Protein AF-A0A954G8A8-F1 (afdb_monomer)

Structure (mmCIF, N/CA/C/O backbone):
data_AF-A0A954G8A8-F1
#
_entry.id   AF-A0A954G8A8-F1
#
loop_
_atom_site.group_PDB
_atom_site.id
_atom_site.type_symbol
_atom_site.label_atom_id
_atom_site.label_alt_id
_atom_site.label_comp_id
_atom_site.label_asym_id
_atom_site.label_entity_id
_atom_site.label_seq_id
_atom_site.pdbx_PDB_ins_code
_atom_site.Cartn_x
_atom_site.Cartn_y
_atom_site.Cartn_z
_atom_site.occupancy
_atom_site.B_iso_or_equiv
_atom_site.auth_seq_id
_atom_site.auth_comp_id
_atom_site.auth_asym_id
_atom_site.auth_atom_id
_atom_site.pdbx_PDB_model_num
ATOM 1 N N . MET A 1 1 ? -16.088 18.527 -42.461 1.00 54.09 1 MET A N 1
ATOM 2 C CA . MET A 1 1 ? -15.229 19.103 -41.410 1.00 54.09 1 MET A CA 1
ATOM 3 C C . MET A 1 1 ? -15.936 18.955 -40.077 1.00 54.09 1 MET A C 1
ATOM 5 O O . MET A 1 1 ? -16.978 19.570 -39.915 1.00 54.09 1 MET A O 1
ATOM 9 N N . ASN A 1 2 ? -15.429 18.078 -39.212 1.00 43.38 2 ASN A N 1
ATOM 10 C CA . ASN A 1 2 ? -15.419 18.222 -37.752 1.00 43.38 2 ASN A CA 1
ATOM 11 C C . ASN A 1 2 ? -14.655 17.020 -37.184 1.00 43.38 2 ASN A C 1
ATOM 13 O O . ASN A 1 2 ? -15.212 15.938 -37.025 1.00 43.38 2 ASN A O 1
ATOM 17 N N . GLN A 1 3 ? -13.360 17.225 -36.957 1.00 58.84 3 GLN A N 1
ATOM 18 C CA . GLN A 1 3 ? -12.571 16.451 -36.006 1.00 58.84 3 GLN A CA 1
ATOM 19 C C . GLN A 1 3 ? -12.700 17.165 -34.655 1.00 58.84 3 GLN A C 1
ATOM 21 O O . GLN A 1 3 ? -12.475 18.377 -34.620 1.00 58.84 3 GLN A O 1
ATOM 26 N N . PRO A 1 4 ? -13.044 16.477 -33.560 1.00 53.41 4 PRO A N 1
ATOM 27 C CA . PRO A 1 4 ? -12.615 16.886 -32.241 1.00 53.41 4 PRO A CA 1
ATOM 28 C C . PRO A 1 4 ? -11.373 16.069 -31.861 1.00 53.41 4 PRO A C 1
ATOM 30 O O . PRO A 1 4 ? -11.435 14.851 -31.729 1.00 53.41 4 PRO A O 1
ATOM 33 N N . ASP A 1 5 ? -10.262 16.793 -31.758 1.00 47.59 5 ASP A N 1
ATOM 34 C CA . ASP A 1 5 ? -9.154 16.592 -30.823 1.00 47.59 5 ASP A CA 1
ATOM 35 C C . ASP A 1 5 ? -8.525 15.192 -30.692 1.00 47.59 5 ASP A C 1
ATOM 37 O O . ASP A 1 5 ? -8.858 14.371 -29.838 1.00 47.59 5 ASP A O 1
ATOM 41 N N . GLU A 1 6 ? -7.483 14.993 -31.498 1.00 55.50 6 GLU A N 1
ATOM 42 C CA . GLU A 1 6 ? -6.302 14.214 -31.134 1.00 55.50 6 GLU A CA 1
ATOM 43 C C . GLU A 1 6 ? -5.657 14.819 -29.870 1.00 55.50 6 GLU A C 1
ATOM 45 O O . GLU A 1 6 ? -4.907 15.787 -29.953 1.00 55.50 6 GLU A O 1
ATOM 50 N N . SER A 1 7 ? -5.956 14.266 -28.690 1.00 46.12 7 SER A N 1
ATOM 51 C CA . SER A 1 7 ? -5.163 14.418 -27.452 1.00 46.12 7 SER A CA 1
ATOM 52 C C . SER A 1 7 ? -5.525 13.321 -26.443 1.00 46.12 7 SER A C 1
ATOM 54 O O . SER A 1 7 ? -5.928 13.564 -25.309 1.00 46.12 7 SER A O 1
ATOM 56 N N . THR A 1 8 ? -5.414 12.061 -26.856 1.00 47.38 8 THR A N 1
ATOM 57 C CA . THR A 1 8 ? -5.333 10.927 -25.914 1.00 47.38 8 THR A CA 1
ATOM 58 C C . THR A 1 8 ? -4.311 9.907 -26.413 1.00 47.38 8 THR A C 1
ATOM 60 O O . THR A 1 8 ? -4.508 8.700 -26.395 1.00 47.38 8 THR A O 1
ATOM 63 N N . GLU A 1 9 ? -3.189 10.419 -26.904 1.00 49.44 9 GLU A N 1
ATOM 64 C CA . GLU A 1 9 ? -1.935 9.683 -27.003 1.00 49.44 9 GLU A CA 1
ATOM 65 C C . GLU A 1 9 ? -1.275 9.892 -25.628 1.00 49.44 9 GLU A C 1
ATOM 67 O O . GLU A 1 9 ? -0.895 11.006 -25.289 1.00 49.44 9 GLU A O 1
ATOM 72 N N . LYS A 1 10 ? -1.233 8.946 -24.688 1.00 44.00 10 LYS A N 1
ATOM 73 C CA . LYS A 1 10 ? -0.727 7.577 -24.767 1.00 44.00 10 LYS A CA 1
ATOM 74 C C . LYS A 1 10 ? -1.475 6.743 -23.727 1.00 44.00 10 LYS A C 1
ATOM 76 O O . LYS A 1 10 ? -1.244 6.898 -22.530 1.00 44.00 10 LYS A O 1
ATOM 81 N N . ILE A 1 11 ? -2.354 5.855 -24.172 1.00 49.38 11 ILE A N 1
ATOM 82 C CA . ILE A 1 11 ? -2.867 4.782 -23.321 1.00 49.38 11 ILE A CA 1
ATOM 83 C C . ILE A 1 11 ? -1.692 3.813 -23.186 1.00 49.38 11 ILE A C 1
ATOM 85 O O . ILE A 1 11 ? -1.418 3.019 -24.084 1.00 49.38 11 ILE A O 1
ATOM 89 N N . ALA A 1 12 ? -0.884 4.007 -22.146 1.00 51.75 12 ALA A N 1
ATOM 90 C CA . ALA A 1 12 ? 0.194 3.100 -21.805 1.00 51.75 12 ALA A CA 1
ATOM 91 C C . ALA A 1 12 ? -0.445 1.754 -21.450 1.00 51.75 12 ALA A C 1
ATOM 93 O O . ALA A 1 12 ? -1.028 1.615 -20.385 1.00 51.75 12 ALA A O 1
ATOM 94 N N . VAL A 1 13 ? -0.415 0.848 -22.426 1.00 46.97 13 VAL A N 1
ATOM 95 C CA . VAL A 1 13 ? -0.327 -0.611 -22.307 1.00 46.97 13 VAL A CA 1
ATOM 96 C C . VAL A 1 13 ? -0.961 -1.181 -21.032 1.00 46.97 13 VAL A C 1
ATOM 98 O O . VAL A 1 13 ? -0.351 -1.190 -19.971 1.00 46.97 13 VAL A O 1
ATOM 101 N N . GLU A 1 14 ? -2.202 -1.636 -21.185 1.00 43.12 14 GLU A N 1
ATOM 102 C CA . GLU A 1 14 ? -2.818 -2.777 -20.498 1.00 43.12 14 GLU A CA 1
ATOM 103 C C . GLU A 1 14 ? -1.996 -3.376 -19.330 1.00 43.12 14 GLU A C 1
ATOM 105 O O . GLU A 1 14 ? -1.217 -4.303 -19.525 1.00 43.12 14 GLU A O 1
ATOM 110 N N . GLN A 1 15 ? -2.209 -2.886 -18.104 1.00 51.47 15 GLN A N 1
ATOM 111 C CA . GLN A 1 15 ? -1.957 -3.659 -16.876 1.00 51.47 15 GLN A CA 1
ATOM 112 C C . GLN A 1 15 ? -3.222 -3.777 -16.006 1.00 51.47 15 GLN A C 1
ATOM 114 O O . GLN A 1 15 ? -3.181 -3.462 -14.817 1.00 51.47 15 GLN A O 1
ATOM 119 N N . PRO A 1 16 ? -4.374 -4.208 -16.560 1.00 52.41 16 PRO A N 1
ATOM 120 C CA . PRO A 1 16 ? -5.537 -4.503 -15.727 1.00 52.41 16 PRO A CA 1
ATOM 121 C C . PRO A 1 16 ? -5.247 -5.615 -14.695 1.00 52.41 16 PRO A C 1
ATOM 123 O O . PRO A 1 16 ? -5.896 -5.645 -13.658 1.00 52.41 16 PRO A O 1
ATOM 126 N N . ASP A 1 17 ? -4.251 -6.480 -14.928 1.00 67.44 17 ASP A N 1
ATOM 127 C CA . ASP A 1 17 ? -3.956 -7.636 -14.072 1.00 67.44 17 ASP A CA 1
ATOM 128 C C . ASP A 1 17 ? -3.266 -7.307 -12.745 1.00 67.44 17 ASP A C 1
ATOM 130 O O . ASP A 1 17 ? -3.526 -7.982 -11.753 1.00 67.44 17 ASP A O 1
ATOM 134 N N . ALA A 1 18 ? -2.366 -6.317 -12.703 1.00 76.31 18 ALA A N 1
ATOM 135 C CA . ALA A 1 18 ? -1.590 -6.047 -11.488 1.00 76.31 18 ALA A CA 1
ATOM 136 C C . ALA A 1 18 ? -2.473 -5.431 -10.395 1.00 76.31 18 ALA A C 1
ATOM 138 O O . ALA A 1 18 ? -2.390 -5.794 -9.227 1.00 76.31 18 ALA A O 1
ATOM 139 N N . TRP A 1 19 ? -3.364 -4.532 -10.805 1.00 79.25 19 TRP A N 1
ATOM 140 C CA . TRP A 1 19 ? -4.349 -3.926 -9.923 1.00 79.25 19 TRP A CA 1
ATOM 141 C C . TRP A 1 19 ? -5.386 -4.941 -9.423 1.00 79.25 19 TRP A C 1
ATOM 143 O O . TRP A 1 19 ? -5.597 -5.042 -8.219 1.00 79.25 19 TRP A O 1
ATOM 153 N N . ASP A 1 20 ? -5.978 -5.730 -10.328 1.00 81.44 20 ASP A N 1
ATOM 154 C CA . ASP A 1 20 ? -6.959 -6.761 -9.957 1.00 81.44 20 ASP A CA 1
ATOM 155 C C . ASP A 1 20 ? -6.329 -7.809 -9.022 1.00 81.44 20 ASP A C 1
ATOM 157 O O . ASP A 1 20 ? -6.933 -8.203 -8.026 1.00 81.44 20 ASP A O 1
ATOM 161 N N . GLN A 1 21 ? -5.062 -8.181 -9.261 1.00 83.88 21 GLN A N 1
ATOM 162 C CA . GLN A 1 21 ? -4.303 -9.017 -8.329 1.00 83.88 21 GLN A CA 1
ATOM 163 C C . GLN A 1 21 ? -4.132 -8.366 -6.964 1.00 83.88 21 GLN A C 1
ATOM 165 O O . GLN A 1 21 ? -4.298 -9.053 -5.962 1.00 83.88 21 GLN A O 1
ATOM 170 N N . LEU A 1 22 ? -3.801 -7.078 -6.896 1.00 83.94 22 LEU A N 1
ATOM 171 C CA . LEU A 1 22 ? -3.616 -6.402 -5.618 1.00 83.94 22 LEU A CA 1
ATOM 172 C C . LEU A 1 22 ? -4.914 -6.336 -4.809 1.00 83.94 22 LEU A C 1
ATOM 174 O O . LEU A 1 22 ? -4.895 -6.678 -3.629 1.00 83.94 22 LEU A O 1
ATOM 178 N N . GLU A 1 23 ? -6.038 -5.983 -5.442 1.00 83.88 23 GLU A N 1
ATOM 179 C CA . GLU A 1 23 ? -7.361 -6.043 -4.803 1.00 83.88 23 GLU A CA 1
ATOM 180 C C . GLU A 1 23 ? -7.654 -7.457 -4.284 1.00 83.88 23 GLU A C 1
ATOM 182 O O . GLU A 1 23 ? -8.100 -7.625 -3.149 1.00 83.88 23 GLU A O 1
ATOM 187 N N . GLN A 1 24 ? -7.356 -8.495 -5.073 1.00 87.12 24 GLN A N 1
ATOM 188 C CA . GL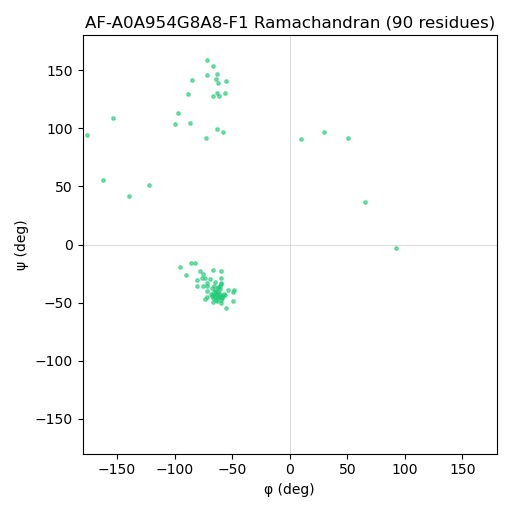N A 1 24 ? -7.538 -9.883 -4.644 1.00 87.12 24 GLN A CA 1
ATOM 189 C C . GLN A 1 24 ? -6.631 -10.274 -3.478 1.00 87.12 24 GLN A C 1
ATOM 191 O O . GLN A 1 24 ? -7.080 -10.989 -2.586 1.00 87.12 24 GLN A O 1
ATOM 196 N N . ILE A 1 25 ? -5.379 -9.822 -3.469 1.00 88.94 25 ILE A N 1
ATOM 197 C CA . ILE A 1 25 ? -4.414 -10.085 -2.398 1.00 88.94 25 ILE A CA 1
ATOM 198 C C . ILE A 1 25 ? -4.883 -9.445 -1.094 1.00 88.94 25 ILE A C 1
ATOM 200 O O . ILE A 1 25 ? -4.902 -10.111 -0.058 1.00 88.94 25 ILE A O 1
ATOM 204 N N . VAL A 1 26 ? -5.295 -8.178 -1.159 1.00 87.62 26 VAL A N 1
ATOM 205 C CA . VAL A 1 26 ? -5.822 -7.433 -0.013 1.00 87.62 26 VAL A CA 1
ATOM 206 C C . VAL A 1 26 ? -7.107 -8.086 0.494 1.00 87.62 26 VAL A C 1
ATOM 208 O O . VAL A 1 26 ? -7.203 -8.411 1.674 1.00 87.62 26 VAL A O 1
ATOM 211 N N . ALA A 1 27 ? -8.051 -8.396 -0.399 1.00 87.25 27 ALA A N 1
ATOM 212 C CA . ALA A 1 27 ? -9.310 -9.047 -0.039 1.00 87.25 27 ALA A CA 1
ATOM 213 C C . ALA A 1 27 ? -9.127 -10.474 0.510 1.00 87.25 27 ALA A C 1
ATOM 215 O O . ALA A 1 27 ? -9.917 -10.922 1.344 1.00 87.25 27 ALA A O 1
ATOM 216 N N . ALA A 1 28 ? -8.116 -11.206 0.038 1.00 89.38 28 ALA A N 1
ATOM 217 C CA . ALA A 1 28 ? -7.770 -12.531 0.546 1.00 89.38 28 ALA A CA 1
ATOM 218 C C . ALA A 1 28 ? -6.996 -12.472 1.871 1.00 89.38 28 ALA A C 1
ATOM 220 O O . ALA A 1 28 ? -7.007 -13.456 2.614 1.00 89.38 28 ALA A O 1
ATOM 221 N N . GLY A 1 29 ? -6.337 -11.347 2.165 1.00 87.38 29 GLY A N 1
ATOM 222 C CA . GLY A 1 29 ? -5.474 -11.193 3.329 1.00 87.38 29 GLY A CA 1
ATOM 223 C C . GLY A 1 29 ? -4.244 -12.100 3.272 1.00 87.38 29 GLY A C 1
ATOM 224 O O . GLY A 1 29 ? -3.862 -12.662 4.298 1.00 87.38 29 GLY A O 1
ATOM 225 N N . ASP A 1 30 ? -3.668 -12.308 2.082 1.00 88.31 30 ASP A N 1
ATOM 226 C CA . ASP A 1 30 ? -2.571 -13.261 1.879 1.00 88.31 30 ASP A CA 1
ATOM 227 C C . ASP A 1 30 ? -1.199 -12.549 1.848 1.00 88.31 30 ASP A C 1
ATOM 229 O O . ASP A 1 30 ? -0.848 -11.915 0.846 1.00 88.31 30 ASP A O 1
ATOM 233 N N . PRO A 1 31 ? -0.405 -12.628 2.935 1.00 87.75 31 PRO A N 1
ATOM 234 C CA . PRO A 1 31 ? 0.870 -11.916 3.033 1.00 87.75 31 PRO A CA 1
ATOM 235 C C . PRO A 1 31 ? 1.943 -12.474 2.088 1.00 87.75 31 PRO A C 1
ATOM 237 O O . PRO A 1 31 ? 2.799 -11.730 1.605 1.00 87.75 31 PRO A O 1
ATOM 240 N N . ASP A 1 32 ? 1.890 -13.771 1.774 1.00 89.38 32 ASP A N 1
ATOM 241 C CA . AS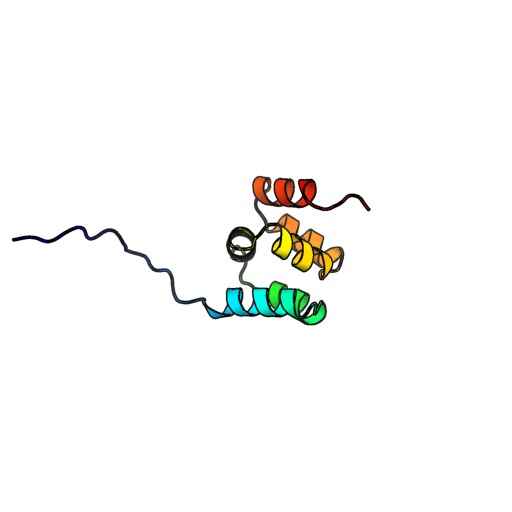P A 1 32 ? 2.836 -14.417 0.858 1.00 89.38 32 ASP A CA 1
ATOM 242 C C . ASP A 1 32 ? 2.615 -13.904 -0.576 1.00 89.38 32 ASP A C 1
ATOM 244 O O . ASP A 1 32 ? 3.562 -13.538 -1.281 1.00 89.38 32 ASP A O 1
ATOM 248 N N . ALA A 1 33 ? 1.347 -13.785 -0.982 1.00 89.25 33 ALA A N 1
ATOM 249 C CA . ALA A 1 33 ? 0.963 -13.205 -2.260 1.00 89.25 33 ALA A CA 1
ATOM 250 C C . ALA A 1 33 ? 1.312 -11.710 -2.351 1.00 89.25 33 ALA A C 1
ATOM 252 O O . ALA A 1 33 ? 1.850 -11.289 -3.375 1.00 89.25 33 ALA A O 1
ATOM 253 N N . ALA A 1 34 ? 1.100 -10.930 -1.284 1.00 88.12 34 ALA A N 1
ATOM 254 C CA . ALA A 1 34 ? 1.495 -9.517 -1.220 1.00 88.12 34 ALA A CA 1
ATOM 255 C C . ALA A 1 34 ? 3.003 -9.325 -1.430 1.00 88.12 34 ALA A C 1
ATOM 257 O O . ALA A 1 34 ? 3.444 -8.511 -2.244 1.00 88.12 34 ALA A O 1
ATOM 258 N N . HIS A 1 35 ? 3.806 -10.140 -0.749 1.00 87.38 35 HIS A N 1
ATOM 259 C CA . HIS A 1 35 ? 5.256 -10.111 -0.868 1.00 87.38 35 HIS A CA 1
ATOM 260 C C . HIS A 1 35 ? 5.719 -10.504 -2.277 1.00 87.38 35 HIS A C 1
ATOM 262 O O . HIS A 1 35 ? 6.605 -9.873 -2.861 1.00 87.38 35 HIS A O 1
ATOM 268 N N . LYS A 1 36 ? 5.126 -11.558 -2.847 1.00 87.88 36 LYS A N 1
ATOM 269 C CA . LYS A 1 36 ? 5.441 -11.996 -4.207 1.00 87.88 36 LYS A CA 1
ATOM 270 C C . LYS A 1 36 ? 5.078 -10.921 -5.233 1.00 87.88 36 LYS A C 1
ATOM 272 O O . LYS A 1 36 ? 5.883 -10.640 -6.115 1.00 87.88 36 LYS A O 1
ATOM 277 N N . PHE A 1 37 ? 3.926 -10.280 -5.065 1.00 86.88 37 PHE A N 1
ATOM 278 C CA . PHE A 1 37 ? 3.459 -9.202 -5.924 1.00 86.88 37 PHE A CA 1
ATOM 279 C C . PHE A 1 37 ? 4.432 -8.015 -5.951 1.00 86.88 37 PHE A C 1
ATOM 281 O O . PHE A 1 37 ? 4.813 -7.570 -7.030 1.00 86.88 37 PHE A O 1
ATOM 288 N N . LEU A 1 38 ? 4.939 -7.572 -4.792 1.00 84.56 38 LEU A N 1
ATOM 289 C CA . LEU A 1 38 ? 5.975 -6.527 -4.734 1.00 84.56 38 LEU A CA 1
ATOM 290 C C . LEU A 1 38 ? 7.271 -6.909 -5.453 1.00 84.56 38 LEU A C 1
ATOM 292 O O . LEU A 1 38 ? 7.908 -6.058 -6.065 1.00 84.56 38 LEU A O 1
ATOM 296 N N . LYS A 1 39 ? 7.666 -8.185 -5.403 1.00 84.62 39 LYS A N 1
ATOM 297 C CA . LYS A 1 39 ? 8.870 -8.673 -6.094 1.00 84.62 39 LYS A CA 1
ATOM 298 C C . LYS A 1 39 ? 8.701 -8.773 -7.606 1.00 84.62 39 LYS A C 1
ATOM 300 O O . LYS A 1 39 ? 9.692 -8.699 -8.331 1.00 84.62 39 LYS A O 1
ATOM 305 N N . GLU A 1 40 ? 7.478 -9.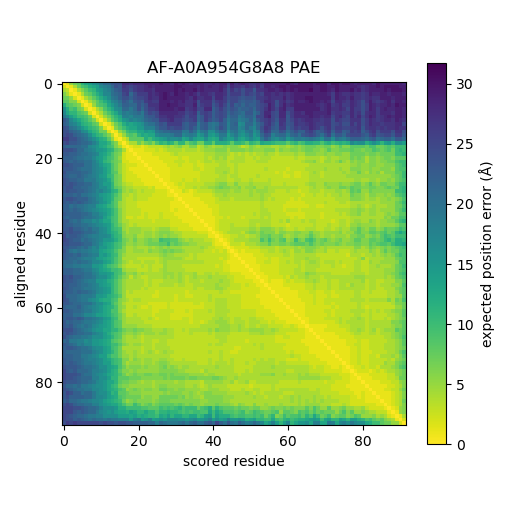007 -8.070 1.00 86.38 40 GLU A N 1
ATOM 306 C CA . GLU A 1 40 ? 7.148 -9.080 -9.495 1.00 86.38 40 GLU A CA 1
ATOM 307 C C . GLU A 1 40 ? 6.850 -7.694 -10.092 1.00 86.38 40 GLU A C 1
ATOM 309 O O . GLU A 1 40 ? 6.907 -7.528 -11.312 1.00 86.38 40 GLU A O 1
ATOM 314 N N . LEU A 1 41 ? 6.603 -6.691 -9.242 1.00 81.62 41 LEU A N 1
ATOM 315 C CA . LEU A 1 41 ? 6.352 -5.315 -9.646 1.00 81.62 41 LEU A CA 1
ATOM 316 C C . LEU A 1 41 ? 7.592 -4.652 -10.268 1.00 81.62 41 LEU A C 1
ATOM 318 O O . LEU A 1 41 ? 8.665 -4.626 -9.655 1.00 81.62 41 LEU A O 1
ATOM 322 N N . PRO A 1 42 ? 7.475 -4.065 -11.475 1.00 79.19 42 PRO A N 1
ATOM 323 C CA . PRO A 1 42 ? 8.542 -3.247 -12.024 1.00 79.19 42 PRO A CA 1
ATOM 324 C C . PRO A 1 42 ? 8.802 -1.996 -11.165 1.00 79.19 42 PRO A C 1
ATOM 326 O O . PRO A 1 42 ? 7.866 -1.408 -10.617 1.00 79.19 42 PRO A O 1
ATOM 329 N N . PRO A 1 43 ? 10.067 -1.542 -11.086 1.00 71.12 43 PRO A N 1
ATOM 330 C CA . PRO A 1 43 ? 10.432 -0.375 -10.291 1.00 71.12 43 PRO A CA 1
ATOM 331 C C . PRO A 1 43 ? 9.714 0.885 -10.794 1.00 71.12 43 PRO A C 1
ATOM 333 O O . PRO A 1 43 ? 9.799 1.218 -11.980 1.00 71.12 43 PRO A O 1
ATOM 336 N N . GLY A 1 44 ? 9.041 1.598 -9.886 1.00 73.06 44 GLY A N 1
ATOM 337 C CA . GLY A 1 44 ? 8.285 2.820 -10.169 1.00 73.06 44 GLY A CA 1
ATOM 338 C C . GLY A 1 44 ? 6.802 2.596 -10.482 1.00 73.06 44 GLY A C 1
ATOM 339 O O . GLY A 1 44 ? 6.073 3.573 -10.670 1.00 73.06 44 GLY A O 1
ATOM 340 N N . GLU A 1 45 ? 6.344 1.344 -10.539 1.00 81.75 45 GLU A N 1
ATOM 341 C CA . GLU A 1 45 ? 4.922 1.018 -10.696 1.00 81.75 45 GLU A CA 1
ATOM 342 C C . GLU A 1 45 ? 4.206 0.887 -9.343 1.00 81.75 45 GLU A C 1
ATOM 344 O O . GLU A 1 45 ? 3.022 1.191 -9.233 1.00 81.75 45 GLU A O 1
ATOM 349 N N . ASP A 1 46 ? 4.942 0.538 -8.290 1.00 85.06 46 ASP A N 1
ATOM 350 C CA . ASP A 1 46 ? 4.511 0.534 -6.891 1.00 85.06 46 ASP A CA 1
ATOM 351 C C . ASP A 1 46 ? 3.827 1.853 -6.494 1.00 85.06 46 ASP A C 1
ATOM 353 O O . ASP A 1 46 ? 2.700 1.839 -6.009 1.00 85.06 46 ASP A O 1
ATOM 357 N N . ALA A 1 47 ? 4.420 3.006 -6.812 1.00 82.06 47 ALA A N 1
ATOM 358 C CA . ALA A 1 47 ? 3.826 4.311 -6.529 1.00 82.06 47 ALA A CA 1
ATOM 359 C C . ALA A 1 47 ? 2.500 4.561 -7.248 1.00 82.06 47 ALA A C 1
ATOM 361 O O . ALA A 1 47 ? 1.593 5.179 -6.687 1.00 82.06 47 ALA A O 1
ATOM 362 N N . ARG A 1 48 ? 2.368 4.078 -8.486 1.00 82.75 48 ARG A N 1
ATOM 363 C CA . ARG A 1 48 ? 1.128 4.203 -9.260 1.00 82.75 48 ARG A CA 1
ATOM 364 C C . ARG A 1 48 ? 0.040 3.295 -8.726 1.00 82.75 48 ARG A C 1
ATOM 366 O O . ARG A 1 48 ? -1.091 3.742 -8.574 1.00 82.75 48 ARG A O 1
ATOM 373 N N . ILE A 1 49 ? 0.390 2.050 -8.436 1.00 82.50 49 ILE A N 1
ATOM 374 C CA . ILE A 1 49 ? -0.548 1.061 -7.924 1.00 82.50 49 ILE A CA 1
ATOM 375 C C . ILE A 1 49 ? -1.013 1.454 -6.520 1.00 82.50 49 ILE A C 1
ATOM 377 O O . ILE A 1 49 ? -2.213 1.470 -6.261 1.00 82.50 49 ILE A O 1
ATOM 381 N N . MET A 1 50 ? -0.100 1.900 -5.653 1.00 83.75 50 MET A N 1
ATOM 382 C CA . MET A 1 50 ? -0.463 2.443 -4.345 1.00 83.75 50 MET A CA 1
ATOM 383 C C . MET A 1 50 ? -1.336 3.696 -4.478 1.00 83.75 50 MET A C 1
ATOM 385 O O . MET A 1 50 ? -2.325 3.804 -3.767 1.00 83.75 50 MET A O 1
ATOM 389 N N . ALA A 1 51 ? -1.052 4.616 -5.414 1.00 82.75 51 ALA A N 1
ATOM 390 C CA . ALA A 1 51 ? -1.894 5.802 -5.646 1.00 82.75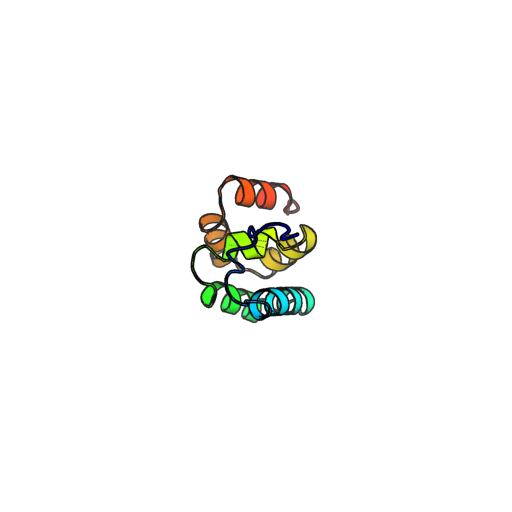 51 ALA A CA 1
ATOM 391 C C . ALA A 1 51 ? -3.336 5.470 -6.046 1.00 82.75 51 ALA A C 1
ATOM 393 O O . ALA A 1 51 ? -4.236 6.285 -5.847 1.00 82.75 51 ALA A O 1
ATOM 394 N N . GLN A 1 52 ? -3.521 4.320 -6.687 1.00 84.12 52 GLN A N 1
ATOM 395 C CA . GLN A 1 52 ? -4.807 3.857 -7.175 1.00 84.12 52 GLN A CA 1
ATOM 396 C C . GLN A 1 52 ? -5.633 3.226 -6.038 1.00 84.12 52 GLN A C 1
ATOM 398 O O . GLN A 1 52 ? -6.858 3.339 -6.067 1.00 84.12 52 GLN A O 1
ATOM 403 N N . LEU A 1 53 ? -4.971 2.623 -5.036 1.00 81.75 53 LEU A N 1
ATOM 404 C CA . LEU A 1 53 ? -5.594 2.035 -3.844 1.00 81.75 53 LEU A CA 1
ATOM 405 C C . LEU A 1 53 ? -6.279 3.092 -2.993 1.00 81.75 53 LEU A C 1
ATOM 407 O O . LEU A 1 53 ? -5.769 4.197 -2.798 1.00 81.75 53 LEU A O 1
ATOM 411 N N . SER A 1 54 ? -7.423 2.717 -2.429 1.00 85.25 54 SER A N 1
ATOM 412 C CA . SER A 1 54 ? -8.042 3.482 -1.358 1.00 85.25 54 SER A CA 1
ATOM 413 C C . SER A 1 54 ? -7.157 3.426 -0.117 1.00 85.25 54 SER A C 1
ATOM 415 O O . SER A 1 54 ? -6.451 2.450 0.118 1.00 85.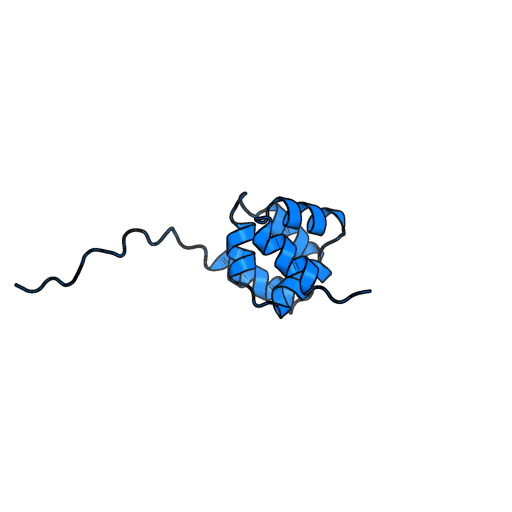25 54 SER A O 1
ATOM 417 N N . GLU A 1 55 ? -7.252 4.439 0.739 1.00 83.06 55 GLU A N 1
ATOM 418 C CA . GLU A 1 55 ? -6.459 4.526 1.973 1.00 83.06 55 GLU A CA 1
ATOM 419 C C . GLU A 1 55 ? -6.597 3.264 2.854 1.00 83.06 55 GLU A C 1
ATOM 421 O O . GLU A 1 55 ? -5.615 2.743 3.371 1.00 83.06 55 GLU A O 1
ATOM 426 N N . ALA A 1 56 ? -7.807 2.696 2.934 1.00 84.81 56 ALA A N 1
ATOM 427 C CA . ALA A 1 56 ? -8.058 1.447 3.652 1.00 84.81 56 ALA A CA 1
ATOM 428 C C . ALA A 1 56 ? -7.317 0.244 3.040 1.00 84.81 56 ALA A C 1
ATOM 430 O O . ALA A 1 56 ? -6.732 -0.549 3.769 1.00 84.81 56 ALA A O 1
ATOM 431 N N . GLU A 1 57 ? -7.309 0.128 1.712 1.00 86.69 57 GLU A N 1
ATOM 432 C CA . GLU A 1 57 ? -6.655 -0.978 1.004 1.00 86.69 57 GLU A CA 1
ATOM 433 C C . GLU A 1 57 ? -5.132 -0.852 1.067 1.00 86.69 57 GLU A C 1
ATOM 435 O O . GLU A 1 57 ? -4.441 -1.853 1.215 1.00 86.69 57 GLU A O 1
ATOM 440 N N . GLN A 1 58 ? -4.602 0.378 1.020 1.00 86.75 58 GLN A N 1
ATOM 441 C CA . GLN A 1 58 ? -3.181 0.643 1.258 1.00 86.75 58 GLN A CA 1
ATOM 442 C C . GLN A 1 58 ? -2.775 0.149 2.647 1.00 86.75 58 GLN A C 1
ATOM 444 O O . GLN A 1 58 ? -1.745 -0.502 2.786 1.00 86.75 58 GLN A O 1
ATOM 449 N N . HIS A 1 59 ? -3.587 0.421 3.670 1.00 85.94 59 HIS A N 1
ATOM 450 C CA . HIS A 1 59 ? -3.304 -0.034 5.029 1.00 85.94 59 HIS A CA 1
ATOM 451 C C . HIS A 1 59 ? -3.382 -1.545 5.167 1.00 85.94 59 HIS A C 1
ATOM 453 O O . HIS A 1 59 ? -2.487 -2.130 5.768 1.00 85.94 59 HIS A O 1
ATOM 459 N N . GLU A 1 60 ? -4.425 -2.175 4.621 1.00 88.12 60 GLU A N 1
ATOM 460 C CA . GLU A 1 60 ? -4.530 -3.633 4.642 1.00 88.12 60 GLU A CA 1
ATOM 461 C C . GLU A 1 60 ? -3.350 -4.264 3.910 1.00 88.12 60 GLU A C 1
ATOM 463 O O . GLU A 1 60 ? -2.725 -5.175 4.439 1.00 88.12 60 GLU A O 1
ATOM 468 N N . PHE A 1 61 ? -2.963 -3.720 2.756 1.00 87.44 61 PHE A N 1
ATOM 469 C CA . PHE A 1 61 ? -1.794 -4.193 2.034 1.00 87.44 61 PHE A CA 1
ATOM 470 C C . PHE A 1 61 ? -0.513 -4.074 2.862 1.00 87.44 61 PHE A C 1
ATOM 472 O O . PHE A 1 61 ? 0.200 -5.059 3.003 1.00 87.44 61 PHE A O 1
ATOM 479 N N . ILE A 1 62 ? -0.232 -2.913 3.460 1.00 86.69 62 ILE A N 1
ATOM 480 C CA . ILE A 1 62 ? 0.960 -2.715 4.303 1.00 86.69 62 ILE A CA 1
ATOM 481 C C . ILE A 1 62 ? 0.929 -3.628 5.529 1.00 86.69 62 ILE A C 1
ATOM 483 O O . ILE A 1 62 ? 1.967 -4.153 5.909 1.00 86.69 62 ILE A O 1
ATOM 487 N N . ALA A 1 63 ? -0.243 -3.857 6.123 1.00 87.38 63 ALA A N 1
ATOM 488 C CA . ALA A 1 63 ? -0.404 -4.767 7.254 1.00 87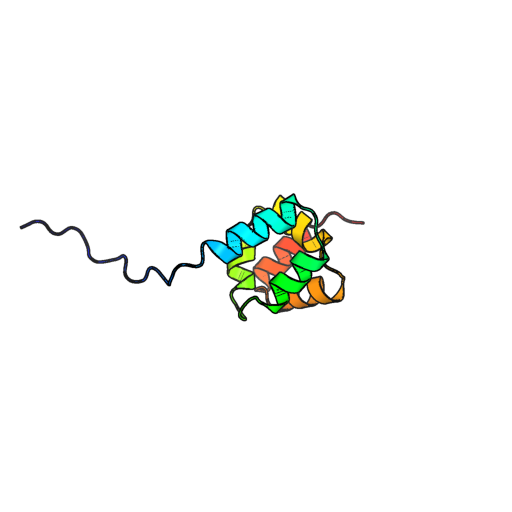.38 63 ALA A CA 1
ATOM 489 C C . ALA A 1 63 ? -0.145 -6.240 6.885 1.00 87.38 63 ALA A C 1
ATOM 491 O O . ALA A 1 63 ? 0.156 -7.046 7.765 1.00 87.38 63 ALA A O 1
ATOM 492 N N . LEU A 1 64 ? -0.252 -6.596 5.600 1.00 89.19 64 LEU A N 1
ATOM 493 C CA . LEU A 1 64 ? 0.143 -7.903 5.068 1.00 89.19 64 LEU A CA 1
ATOM 494 C C . LEU A 1 64 ? 1.649 -7.995 4.781 1.00 89.19 64 LEU A C 1
ATOM 496 O O . LEU A 1 64 ? 2.169 -9.097 4.601 1.00 89.19 64 LEU A O 1
ATOM 500 N N . LEU A 1 65 ? 2.361 -6.868 4.722 1.00 88.56 65 LEU A N 1
ATOM 501 C CA . LEU A 1 65 ? 3.800 -6.843 4.496 1.00 88.56 65 LEU A CA 1
ATOM 502 C C . LEU A 1 65 ? 4.565 -7.022 5.806 1.00 88.56 65 LEU A C 1
ATOM 504 O O . LEU A 1 65 ? 4.222 -6.460 6.840 1.00 88.56 65 LEU A O 1
ATOM 508 N N . ASP A 1 66 ? 5.663 -7.768 5.727 1.00 88.31 66 ASP A N 1
ATOM 509 C CA . ASP A 1 66 ? 6.670 -7.791 6.788 1.00 88.31 66 ASP A CA 1
ATOM 510 C C . ASP A 1 66 ? 7.459 -6.469 6.806 1.00 88.31 66 ASP A C 1
ATOM 512 O O . ASP A 1 66 ? 7.546 -5.790 5.773 1.00 88.31 66 ASP A O 1
ATOM 516 N N . ASP A 1 67 ? 8.085 -6.139 7.939 1.00 86.44 67 ASP A N 1
ATOM 517 C CA . ASP A 1 67 ? 8.797 -4.873 8.173 1.00 86.44 67 ASP A CA 1
ATOM 518 C C . ASP A 1 67 ? 9.776 -4.527 7.038 1.00 86.44 67 ASP A C 1
ATOM 520 O O . ASP A 1 67 ? 9.856 -3.381 6.594 1.00 86.44 67 ASP A O 1
ATOM 524 N N . GLU A 1 68 ? 10.494 -5.528 6.516 1.00 88.06 68 GLU A N 1
ATOM 525 C CA . GLU A 1 68 ? 11.454 -5.345 5.420 1.00 88.06 68 GLU A CA 1
ATOM 526 C C . GLU A 1 68 ? 10.778 -4.891 4.113 1.00 88.06 68 GLU A C 1
ATOM 528 O O . GLU A 1 68 ? 11.285 -4.009 3.419 1.00 88.06 68 GLU A O 1
ATOM 533 N N . ASN A 1 69 ? 9.614 -5.455 3.784 1.00 87.06 69 ASN A N 1
ATOM 534 C CA . ASN A 1 69 ? 8.906 -5.150 2.535 1.00 87.06 69 ASN A CA 1
ATOM 535 C C . ASN A 1 69 ? 8.122 -3.854 2.646 1.00 87.06 69 ASN A C 1
ATOM 537 O O . ASN A 1 69 ? 8.065 -3.100 1.679 1.00 87.06 69 ASN A O 1
ATOM 541 N N . ALA A 1 70 ? 7.561 -3.574 3.823 1.00 87.44 70 ALA A N 1
ATOM 542 C CA . ALA A 1 70 ? 6.965 -2.281 4.113 1.00 87.44 70 ALA A CA 1
ATOM 543 C C . ALA A 1 70 ? 8.018 -1.167 3.998 1.00 87.44 70 ALA A C 1
ATOM 545 O O . ALA A 1 70 ? 7.777 -0.160 3.337 1.00 87.44 70 ALA A O 1
ATOM 546 N N . ALA A 1 71 ? 9.217 -1.363 4.554 1.00 87.62 71 ALA A N 1
ATOM 547 C CA . ALA A 1 71 ? 10.311 -0.405 4.410 1.00 87.62 71 ALA A CA 1
ATOM 548 C C . ALA A 1 71 ? 10.749 -0.235 2.946 1.00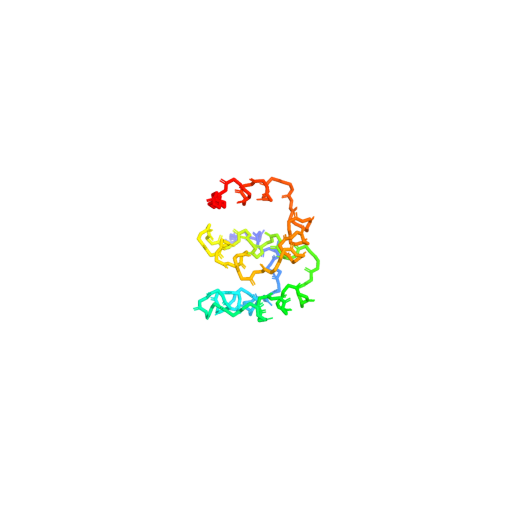 87.62 71 ALA A C 1
ATOM 550 O O . ALA A 1 71 ? 10.905 0.894 2.483 1.00 87.62 71 ALA A O 1
ATOM 551 N N . TRP A 1 72 ? 10.901 -1.338 2.205 1.00 87.00 72 TRP A N 1
ATOM 552 C CA . TRP A 1 72 ? 11.258 -1.299 0.785 1.00 87.00 72 TRP A CA 1
ATOM 553 C C . TRP A 1 72 ? 10.212 -0.563 -0.059 1.00 87.00 72 TRP A C 1
ATOM 555 O O . TRP A 1 72 ? 10.560 0.298 -0.865 1.00 87.00 72 TRP A O 1
ATOM 565 N N . LEU A 1 73 ? 8.927 -0.852 0.163 1.00 86.00 73 LEU A N 1
ATOM 566 C CA . LEU A 1 73 ? 7.828 -0.161 -0.501 1.00 86.00 73 LEU A CA 1
ATOM 567 C C . LEU A 1 73 ? 7.880 1.338 -0.189 1.00 86.00 73 LEU A C 1
ATOM 569 O O . LEU A 1 73 ? 7.848 2.147 -1.106 1.00 86.00 73 LEU A O 1
ATOM 573 N N . MET A 1 74 ? 8.048 1.719 1.077 1.00 86.75 74 MET A N 1
ATOM 574 C CA . MET A 1 74 ? 8.167 3.123 1.485 1.00 86.75 74 MET A CA 1
ATOM 575 C C . MET A 1 74 ? 9.359 3.844 0.843 1.00 86.75 74 MET A C 1
ATOM 577 O O . MET A 1 74 ? 9.245 5.033 0.557 1.00 86.75 74 MET A O 1
ATOM 581 N N . GLU A 1 75 ? 10.477 3.154 0.603 1.00 87.38 75 GLU A N 1
ATOM 582 C CA . GLU A 1 75 ? 11.638 3.712 -0.108 1.00 87.38 75 GLU A CA 1
ATOM 583 C C . GLU A 1 75 ? 11.370 3.891 -1.610 1.00 87.38 75 GLU A C 1
ATOM 585 O O . GLU A 1 75 ? 11.872 4.832 -2.227 1.00 87.38 75 GLU A O 1
ATOM 590 N N . SER A 1 76 ? 10.572 2.999 -2.195 1.00 85.44 76 SER A N 1
ATOM 591 C CA . SER A 1 76 ? 10.196 3.062 -3.608 1.00 85.44 76 SER A CA 1
ATOM 592 C C . SER A 1 76 ? 9.132 4.137 -3.885 1.00 85.44 76 SER A C 1
ATOM 594 O O . SER A 1 76 ? 9.117 4.758 -4.954 1.00 85.44 76 SER A O 1
ATOM 596 N N . LEU A 1 77 ? 8.290 4.434 -2.890 1.00 86.56 77 LEU A N 1
ATOM 597 C CA . LEU A 1 77 ? 7.294 5.495 -2.960 1.00 86.56 77 LEU A CA 1
ATOM 598 C C . LEU A 1 77 ? 7.922 6.904 -2.901 1.00 86.56 77 LEU A C 1
ATOM 600 O O . LEU A 1 77 ? 8.871 7.155 -2.158 1.00 86.56 77 LEU A O 1
ATOM 604 N N . PRO A 1 78 ? 7.345 7.896 -3.607 1.00 86.69 78 PRO A N 1
ATOM 605 C CA . PRO A 1 78 ? 7.685 9.301 -3.414 1.00 86.69 78 PRO A CA 1
ATOM 606 C C . PRO A 1 78 ? 7.505 9.728 -1.952 1.00 86.69 78 PRO A C 1
ATOM 608 O O . PRO A 1 78 ? 6.487 9.403 -1.341 1.00 86.69 78 PRO A O 1
ATOM 611 N N . GLU A 1 79 ? 8.418 10.557 -1.430 1.00 86.12 79 GLU A N 1
ATOM 612 C CA . GLU A 1 79 ? 8.399 11.030 -0.030 1.00 86.12 79 GLU A CA 1
ATOM 613 C C . GLU A 1 79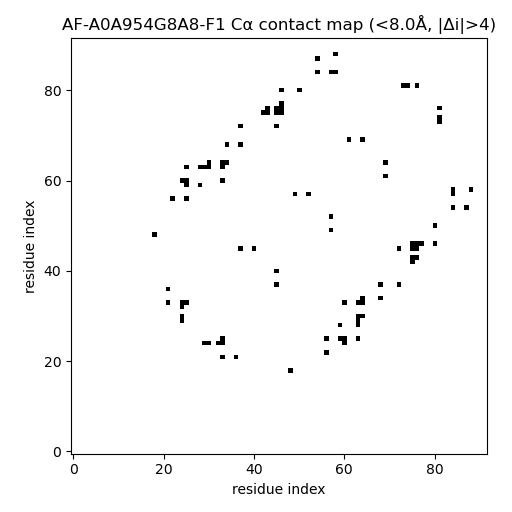 ? 7.025 11.556 0.416 1.00 86.12 79 GLU A C 1
ATOM 615 O O . GLU A 1 79 ? 6.583 11.307 1.536 1.00 86.12 79 GLU A O 1
ATOM 620 N N . LEU A 1 80 ? 6.321 12.264 -0.473 1.00 85.94 80 LEU A N 1
ATOM 621 C CA . LEU A 1 80 ? 4.996 12.808 -0.181 1.00 85.94 80 LEU A CA 1
ATOM 622 C C . LEU A 1 80 ? 3.936 11.710 -0.014 1.00 85.94 80 LEU A C 1
ATOM 624 O O . LEU A 1 80 ? 3.078 11.844 0.848 1.00 85.94 80 LEU A O 1
ATOM 628 N N . GLN A 1 81 ? 3.991 10.635 -0.801 1.00 84.19 81 GLN A N 1
ATOM 629 C CA . GLN A 1 81 ? 3.087 9.490 -0.661 1.00 84.19 81 GLN A CA 1
ATOM 630 C C . GLN A 1 81 ? 3.442 8.642 0.557 1.00 84.19 81 GLN A C 1
ATOM 632 O O . GLN A 1 81 ? 2.556 8.352 1.355 1.00 84.19 81 GLN A O 1
ATOM 637 N N . ALA A 1 82 ? 4.725 8.318 0.744 1.00 87.00 82 ALA A N 1
ATOM 638 C CA . ALA A 1 82 ? 5.192 7.570 1.909 1.00 87.00 82 ALA A CA 1
ATOM 639 C C . ALA A 1 82 ? 4.821 8.285 3.221 1.00 87.00 82 ALA A C 1
ATOM 641 O O . ALA A 1 82 ? 4.326 7.663 4.158 1.00 87.00 82 ALA A O 1
ATOM 642 N N . GLY A 1 83 ? 4.977 9.612 3.275 1.00 86.44 83 GLY A N 1
ATOM 643 C CA . GLY A 1 83 ? 4.589 10.417 4.435 1.00 86.44 83 GLY A CA 1
ATOM 644 C C . GLY A 1 83 ? 3.079 10.439 4.708 1.00 86.44 83 GLY A C 1
ATOM 645 O O . GLY A 1 83 ? 2.678 10.446 5.873 1.00 86.44 83 GLY A O 1
ATOM 646 N N . GLN A 1 84 ? 2.240 10.430 3.665 1.00 84.12 84 GLN A N 1
ATOM 647 C CA . GLN A 1 84 ? 0.781 10.319 3.818 1.00 84.12 84 GLN A CA 1
ATOM 648 C C . GLN A 1 84 ? 0.389 8.942 4.358 1.00 84.12 84 GLN A C 1
ATOM 650 O O . GLN A 1 84 ? -0.380 8.863 5.310 1.00 84.12 84 GLN A O 1
ATOM 655 N N . LEU A 1 85 ? 0.997 7.882 3.819 1.00 82.94 85 LEU A N 1
ATOM 656 C CA . LEU A 1 85 ? 0.830 6.508 4.292 1.00 82.94 85 LEU A CA 1
ATOM 657 C C . LEU A 1 85 ? 1.168 6.389 5.778 1.00 82.94 85 LEU A C 1
ATOM 659 O O . LEU A 1 85 ? 0.330 5.989 6.577 1.00 82.94 85 LEU A O 1
ATOM 663 N N . LEU A 1 86 ? 2.371 6.826 6.163 1.00 83.44 86 LEU A N 1
ATOM 664 C CA . LEU A 1 86 ? 2.838 6.791 7.550 1.00 83.44 86 LEU A CA 1
ATOM 665 C C . LEU A 1 86 ? 1.937 7.592 8.494 1.00 83.44 86 LEU A C 1
ATOM 667 O O . LEU A 1 86 ? 1.794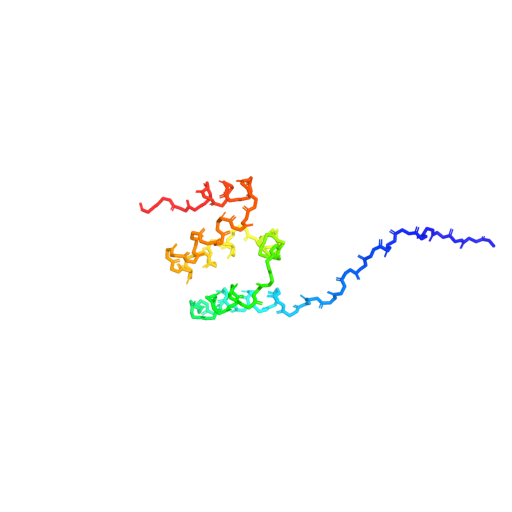 7.228 9.655 1.00 83.44 86 LEU A O 1
ATOM 671 N N . SER A 1 87 ? 1.340 8.684 8.010 1.00 82.81 87 SER A N 1
ATOM 672 C CA . SER A 1 87 ? 0.422 9.501 8.811 1.00 82.81 87 SER A CA 1
ATOM 673 C C . SER A 1 87 ? -0.948 8.855 8.998 1.00 82.81 87 SER A C 1
ATOM 675 O O . SER A 1 87 ? -1.638 9.198 9.958 1.00 82.81 87 SER A O 1
ATOM 677 N N . SER A 1 88 ? -1.355 7.975 8.081 1.00 77.88 88 SER A N 1
ATOM 678 C CA . SER A 1 88 ? -2.657 7.314 8.132 1.00 77.88 88 SER A CA 1
ATOM 679 C C . SER A 1 88 ? -2.600 5.927 8.791 1.00 77.88 88 SER A C 1
ATOM 681 O O . SER A 1 88 ? -3.608 5.456 9.326 1.00 77.88 88 SER A O 1
ATOM 683 N N . LEU A 1 89 ? -1.413 5.310 8.881 1.00 75.06 89 LEU A N 1
ATOM 684 C CA . LEU A 1 89 ? -1.227 4.091 9.667 1.00 75.06 89 LEU A CA 1
ATOM 685 C C . LEU A 1 89 ? -1.668 4.306 11.130 1.00 75.06 89 LEU A C 1
ATOM 687 O O . LEU A 1 89 ? -1.267 5.289 11.764 1.00 75.06 89 LEU A O 1
ATOM 691 N N . PRO A 1 90 ? -2.499 3.404 11.688 1.00 66.62 90 PRO A N 1
ATOM 692 C CA . PRO A 1 90 ? -2.913 3.513 13.076 1.00 66.62 90 PRO A CA 1
ATOM 693 C C . PRO A 1 90 ? -1.685 3.392 13.993 1.00 66.62 90 PRO A C 1
ATOM 695 O O . PRO A 1 90 ? -0.823 2.550 13.737 1.00 66.62 90 PRO A O 1
ATOM 698 N N . PRO A 1 91 ? -1.592 4.200 15.065 1.00 59.34 91 PRO A N 1
ATOM 699 C CA . PRO A 1 91 ? -0.582 3.975 16.086 1.00 59.34 91 PRO A CA 1
ATOM 700 C C . PRO A 1 91 ? -0.847 2.616 16.747 1.00 59.34 91 PRO A C 1
ATOM 702 O O . PRO A 1 91 ? -1.987 2.323 17.115 1.00 59.34 91 PRO A O 1
ATOM 705 N N . GLU A 1 92 ? 0.205 1.808 16.847 1.00 51.81 92 GLU A N 1
ATOM 706 C CA . GLU A 1 92 ? 0.240 0.515 17.547 1.00 51.81 92 GLU A CA 1
ATOM 707 C C . GLU A 1 92 ? -0.246 0.573 19.007 1.00 51.81 92 GLU A C 1
ATOM 709 O O . GLU A 1 92 ? 0.038 1.571 19.717 1.00 51.81 92 GLU A O 1
#

Solvent-accessible surface area (backbone atoms only — not comparable to full-atom values): 5676 Å² total; per-residue (Å²): 144,83,82,84,76,96,80,74,86,73,81,77,71,90,62,70,61,64,57,54,48,48,55,51,30,46,75,68,66,38,36,69,56,46,53,50,48,62,71,70,47,59,92,73,46,58,46,56,55,54,69,69,44,52,74,69,53,47,49,50,43,46,71,40,38,54,73,70,53,41,51,51,49,44,69,65,25,54,69,73,56,34,52,52,50,63,70,67,52,77,84,130

pLDDT: mean 77.77, std 14.32, range [43.12, 89.38]

Sequence (92 aa):
MNQPDESTEKIAVEQPDAWDQLEQIVAAGDPDAAHKFLKELPPGEDARIMAQLSEAEQHEFIALLDDENAAWLMESLPELQAGQLLSSLPPE

Mean predicted aligned error: 9.29 Å

Foldseek 3Di:
DDDPDDDPPDPPDDPPPLLVQLVVCLVVLALVSLQVSLVVDDQLVLQVSLVVDDLVSNQSSLVSYDPVVNVVSLVSYDVVSSVVNVVSHDDD

Nearest PDB structures (foldseek):
  2oux-assembly1_B  TM=7.401E-01  e=2.916E-02  Enterococcus faecalis V583
  8gpv-assembly1_A-2  TM=6.952E-01  e=1.310E-01  Clostridiales bacterium
  8gps-assembly1_A-2  TM=7.421E-01  e=2.204E-01  Chryseobacterium hispalense
  5x9h-assembly1_A  TM=7.128E-01  e=2.622E-01  Thermus thermophilus HB8
  4evh-assembly1_A  TM=6.405E-01  e=1.666E+00  Giardia duodenalis

Secondary structure (DSSP, 8-state):
---------------HHHHHHHHHHHHHT-HHHHHHHHHHSPTTTHHHHHHHS-HHHHHHHHHHS-HHHHHHHHHHS-HHHHHHHHHHSPP-

Radius of gyration: 15.9 Å; Cα contacts (8 Å, |Δi|>4): 51; chains: 1; bounding box: 27×34×59 Å